Protein AF-A0A136KWH0-F1 (afdb_monomer)

Nearest PDB structures (foldseek):
  1o4s-assembly1_A  TM=8.564E-01  e=2.186E-01  Thermotoga maritima
  8wou-assembly1_B  TM=5.801E-01  e=2.553E-01  Legionella pneumophila

Sequence (49 aa):
MPARAHRLDLVPPYLFAEIARIKAEAVASGADVIDLGIGDPDLPTPQPV

Solvent-accessible surface area (backbone atoms only — not comparable to full-atom values): 3559 Å² total; per-residue (Å²): 131,84,81,83,65,72,74,65,77,71,59,72,83,67,73,62,57,58,56,51,51,56,51,50,52,40,50,73,72,69,49,91,78,86,82,83,86,67,90,69,77,90,68,79,83,79,80,85,130

pLDDT: mean 92.26, std 4.51, range [71.06, 97.88]

Structure (mmCIF, N/CA/C/O backbone):
data_AF-A0A136KWH0-F1
#
_entry.id   AF-A0A136KWH0-F1
#
loop_
_atom_site.group_PDB
_atom_site.id
_atom_site.type_symbol
_atom_site.label_atom_id
_atom_site.label_alt_id
_atom_site.label_comp_id
_atom_site.label_asym_id
_atom_site.label_entity_id
_atom_site.label_seq_id
_atom_site.pdbx_PDB_ins_code
_atom_site.Cartn_x
_atom_site.Cartn_y
_atom_site.Cartn_z
_atom_site.occupancy
_atom_site.B_iso_or_equiv
_atom_site.auth_seq_id
_atom_site.auth_comp_id
_atom_site.auth_asym_id
_atom_site.auth_atom_id
_atom_site.pdbx_PDB_model_num
ATOM 1 N N . MET A 1 1 ? 2.183 9.519 -34.410 1.00 71.06 1 MET A N 1
ATOM 2 C CA . MET A 1 1 ? 2.469 8.895 -33.102 1.00 71.06 1 MET A CA 1
ATOM 3 C C . MET A 1 1 ? 3.684 8.001 -33.275 1.00 71.06 1 MET A C 1
ATOM 5 O O . MET A 1 1 ? 3.654 7.194 -34.197 1.00 71.06 1 MET A O 1
ATOM 9 N N . PRO A 1 2 ? 4.765 8.178 -32.501 1.00 82.81 2 PRO A N 1
ATOM 10 C CA . PRO A 1 2 ? 5.912 7.278 -32.579 1.00 82.81 2 PRO A CA 1
ATOM 11 C C . PRO A 1 2 ? 5.503 5.852 -32.186 1.00 82.81 2 PRO A C 1
ATOM 13 O O . PRO A 1 2 ? 4.598 5.662 -31.372 1.00 82.81 2 PRO A O 1
ATOM 16 N N . ALA A 1 3 ? 6.161 4.856 -32.777 1.00 89.00 3 ALA A N 1
ATOM 17 C CA . ALA A 1 3 ? 5.964 3.459 -32.406 1.00 89.00 3 ALA A CA 1
ATOM 18 C C . ALA A 1 3 ? 6.433 3.204 -30.958 1.00 89.00 3 ALA A C 1
ATOM 20 O O . ALA A 1 3 ? 7.392 3.821 -30.486 1.00 89.00 3 ALA A O 1
ATOM 21 N N . ARG A 1 4 ? 5.756 2.289 -30.251 1.00 91.81 4 ARG A N 1
ATOM 22 C CA . ARG A 1 4 ? 6.094 1.881 -28.875 1.00 91.81 4 ARG A CA 1
ATOM 23 C C . ARG A 1 4 ? 7.487 1.232 -28.842 1.00 91.81 4 ARG A C 1
ATOM 25 O O . ARG A 1 4 ? 7.834 0.458 -29.728 1.00 91.81 4 ARG A O 1
ATOM 32 N N . ALA A 1 5 ? 8.287 1.532 -27.817 1.00 95.00 5 ALA A N 1
ATOM 33 C CA . ALA A 1 5 ? 9.619 0.947 -27.662 1.00 95.00 5 ALA A CA 1
ATOM 34 C C . ALA A 1 5 ? 9.540 -0.537 -27.261 1.00 95.00 5 ALA A C 1
ATOM 36 O O . ALA A 1 5 ? 8.889 -0.867 -26.273 1.00 95.00 5 ALA A O 1
ATOM 37 N N . HIS A 1 6 ? 10.279 -1.404 -27.959 1.00 9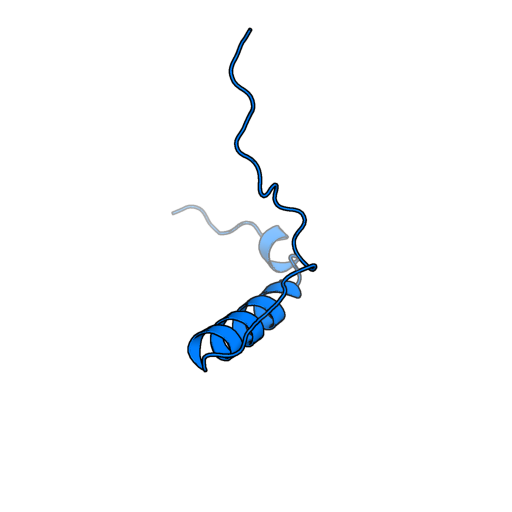4.62 6 HIS A N 1
ATOM 38 C CA . HIS A 1 6 ? 10.254 -2.859 -27.746 1.00 94.62 6 HIS A CA 1
ATOM 39 C C . HIS A 1 6 ? 10.632 -3.299 -26.319 1.00 94.62 6 HIS A C 1
ATOM 41 O O . HIS A 1 6 ? 10.082 -4.254 -25.785 1.00 94.62 6 HIS A O 1
ATOM 47 N N . ARG A 1 7 ? 11.509 -2.551 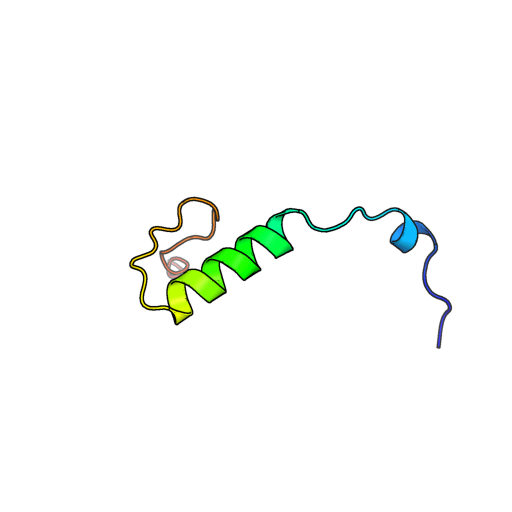-25.636 1.00 94.50 7 ARG A N 1
ATOM 48 C CA . ARG A 1 7 ? 11.899 -2.828 -24.239 1.00 94.50 7 ARG A CA 1
ATOM 49 C C . ARG A 1 7 ? 10.727 -2.842 -23.249 1.00 94.50 7 ARG A C 1
ATOM 51 O O . ARG A 1 7 ? 10.865 -3.397 -22.168 1.00 94.50 7 ARG A O 1
ATOM 58 N N . LEU A 1 8 ? 9.597 -2.221 -23.595 1.00 92.50 8 LEU A N 1
ATOM 59 C CA . LEU A 1 8 ? 8.407 -2.224 -22.745 1.00 92.50 8 LEU A CA 1
ATOM 60 C C . LEU A 1 8 ? 7.731 -3.599 -22.683 1.00 92.50 8 LEU A C 1
ATOM 62 O O . LEU A 1 8 ? 6.999 -3.849 -21.733 1.00 92.50 8 LEU A O 1
ATOM 66 N N . ASP A 1 9 ? 7.990 -4.482 -23.648 1.00 93.00 9 ASP A N 1
ATOM 67 C CA . ASP A 1 9 ? 7.475 -5.856 -23.646 1.00 93.00 9 ASP A CA 1
ATOM 68 C C . ASP A 1 9 ? 8.257 -6.765 -22.679 1.00 93.00 9 ASP A C 1
ATOM 70 O O . ASP A 1 9 ? 7.819 -7.868 -22.368 1.00 93.00 9 ASP A O 1
ATOM 74 N N . LEU A 1 10 ? 9.406 -6.295 -22.179 1.00 95.00 10 LEU A N 1
ATOM 75 C CA . LEU A 1 10 ? 10.265 -7.018 -21.236 1.00 95.00 10 LEU A CA 1
ATOM 76 C C . LEU A 1 10 ? 9.931 -6.716 -19.769 1.00 95.00 10 LEU A C 1
ATOM 78 O O . LEU A 1 10 ? 10.498 -7.341 -18.874 1.00 95.00 10 LEU A O 1
ATOM 82 N N . VAL A 1 11 ? 9.064 -5.735 -19.506 1.00 92.44 11 VAL A N 1
ATOM 83 C CA . VAL A 1 11 ? 8.701 -5.355 -18.138 1.00 92.44 11 VAL A CA 1
ATOM 84 C C . VAL A 1 11 ? 7.755 -6.420 -17.577 1.00 92.44 11 VAL A C 1
ATOM 86 O O . VAL A 1 11 ? 6.679 -6.621 -18.145 1.00 92.44 11 VAL A O 1
ATOM 89 N N . PRO A 1 12 ? 8.119 -7.113 -16.483 1.00 91.56 12 PRO A N 1
ATOM 90 C CA . PRO A 1 12 ? 7.249 -8.120 -15.897 1.00 91.56 12 PRO A CA 1
ATOM 91 C C . PRO A 1 12 ? 6.007 -7.472 -15.263 1.00 91.56 12 PRO A C 1
ATOM 93 O O . PRO A 1 12 ? 6.024 -6.283 -14.928 1.00 91.56 12 PRO A O 1
ATOM 96 N N . PRO A 1 13 ? 4.931 -8.247 -15.044 1.00 89.31 13 PRO A N 1
ATOM 97 C CA . PRO A 1 13 ? 3.774 -7.784 -14.290 1.00 89.31 13 PRO A CA 1
ATOM 98 C C . PRO A 1 13 ? 4.161 -7.239 -12.909 1.00 89.31 13 PRO A C 1
ATOM 100 O O . PRO A 1 13 ? 5.020 -7.793 -12.219 1.00 89.31 13 PRO A O 1
ATOM 103 N N . TYR A 1 14 ? 3.501 -6.157 -12.490 1.00 90.12 14 TYR A N 1
ATOM 104 C CA . TYR A 1 14 ? 3.755 -5.536 -11.194 1.00 90.12 14 TYR A CA 1
ATOM 105 C C . TYR A 1 14 ? 3.117 -6.359 -10.072 1.00 90.12 14 TYR A C 1
ATOM 107 O O . TYR A 1 14 ? 1.911 -6.290 -9.845 1.00 90.12 14 TYR A O 1
ATOM 115 N N . LEU A 1 15 ? 3.940 -7.130 -9.360 1.00 86.62 15 LEU A N 1
ATOM 116 C CA . LEU A 1 15 ? 3.506 -8.040 -8.295 1.00 86.62 15 LEU A CA 1
ATOM 117 C C . LEU A 1 15 ? 2.630 -7.356 -7.230 1.00 86.62 15 LEU A C 1
ATOM 119 O O . LEU A 1 15 ? 1.637 -7.922 -6.779 1.00 86.62 15 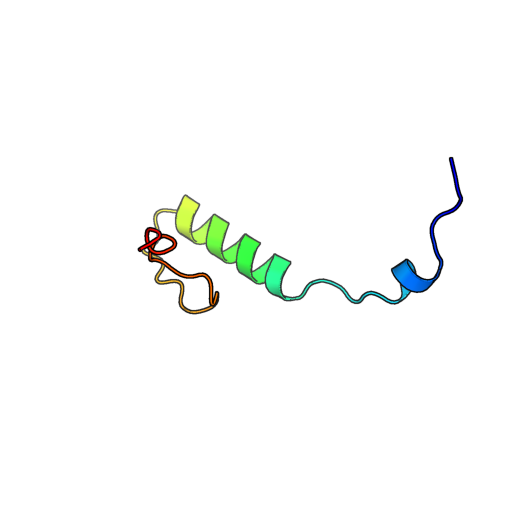LEU A O 1
ATOM 123 N N . PHE A 1 16 ? 2.969 -6.124 -6.849 1.00 89.88 16 PHE A N 1
ATOM 124 C CA . PHE A 1 16 ? 2.262 -5.409 -5.785 1.00 89.88 16 PHE A CA 1
ATOM 125 C C . PHE A 1 16 ? 0.898 -4.851 -6.214 1.00 89.88 16 PHE A C 1
ATOM 127 O O . PHE A 1 16 ? 0.125 -4.445 -5.348 1.00 89.88 16 PHE A O 1
ATOM 134 N N . ALA A 1 17 ? 0.559 -4.869 -7.512 1.00 90.69 17 ALA A N 1
ATOM 135 C CA . ALA A 1 17 ? -0.761 -4.446 -7.988 1.00 90.69 17 ALA A CA 1
ATOM 136 C C . ALA A 1 17 ? -1.881 -5.280 -7.354 1.00 90.69 17 ALA A C 1
ATOM 138 O O . ALA A 1 17 ? -2.903 -4.743 -6.932 1.00 90.69 17 ALA A O 1
ATOM 139 N N . GLU A 1 18 ? -1.666 -6.591 -7.246 1.00 90.44 18 GLU A N 1
ATOM 140 C CA . GLU A 1 18 ? -2.670 -7.504 -6.706 1.00 90.44 18 GLU A CA 1
ATOM 141 C C . GLU A 1 18 ? -2.823 -7.348 -5.189 1.00 90.44 18 GLU A C 1
ATOM 143 O O . GLU A 1 18 ? -3.936 -7.327 -4.668 1.00 90.44 18 GLU A O 1
ATOM 148 N N . ILE A 1 19 ? -1.711 -7.131 -4.480 1.00 91.94 19 ILE A N 1
ATOM 149 C CA . ILE A 1 19 ? -1.723 -6.834 -3.040 1.00 91.94 19 ILE A CA 1
ATOM 150 C C . ILE A 1 19 ? -2.484 -5.528 -2.779 1.00 91.94 19 ILE A C 1
ATOM 152 O O . ILE A 1 19 ? -3.305 -5.461 -1.866 1.00 91.94 19 ILE A O 1
ATOM 156 N N . ALA A 1 20 ? -2.261 -4.502 -3.606 1.00 92.50 20 ALA A N 1
ATOM 157 C CA . ALA A 1 20 ? -2.979 -3.237 -3.505 1.00 92.50 20 ALA A CA 1
ATOM 158 C C . ALA A 1 20 ? -4.491 -3.409 -3.731 1.00 92.50 20 ALA A C 1
ATOM 160 O O . ALA A 1 20 ? -5.278 -2.815 -2.993 1.00 92.50 20 ALA A O 1
ATOM 161 N N . ARG A 1 21 ? -4.898 -4.251 -4.694 1.00 93.75 21 ARG A N 1
ATOM 162 C CA . ARG A 1 21 ? -6.310 -4.575 -4.958 1.00 93.75 21 ARG A CA 1
ATOM 163 C C . ARG A 1 21 ? -6.969 -5.232 -3.745 1.00 93.75 21 ARG A C 1
ATOM 165 O O . ARG A 1 21 ? -7.992 -4.747 -3.273 1.00 93.75 21 ARG A O 1
ATOM 172 N N . ILE A 1 22 ? -6.352 -6.284 -3.207 1.00 93.50 22 ILE A N 1
ATOM 173 C CA . ILE A 1 22 ? -6.869 -7.021 -2.042 1.00 93.50 22 ILE A CA 1
ATOM 174 C C . ILE A 1 22 ? -6.960 -6.104 -0.816 1.00 93.50 22 ILE A C 1
ATOM 176 O O . ILE A 1 22 ? -7.967 -6.106 -0.109 1.00 93.50 22 ILE A O 1
ATOM 180 N N . LYS A 1 23 ? -5.935 -5.276 -0.584 1.00 94.69 23 LYS A N 1
ATOM 181 C CA . LYS A 1 23 ? -5.930 -4.283 0.496 1.00 94.69 23 LYS A CA 1
ATOM 182 C C . LYS A 1 23 ? -7.099 -3.304 0.363 1.00 94.69 23 LYS A C 1
ATOM 184 O O . LYS A 1 23 ? -7.794 -3.054 1.342 1.00 94.69 23 LYS A O 1
ATOM 189 N N . ALA A 1 24 ? -7.331 -2.771 -0.837 1.00 95.69 24 ALA A N 1
ATOM 190 C CA . ALA A 1 24 ? -8.421 -1.833 -1.090 1.00 95.69 24 ALA A CA 1
ATOM 191 C C . ALA A 1 24 ? -9.801 -2.466 -0.850 1.00 95.69 24 ALA A C 1
ATOM 193 O O . ALA A 1 24 ? -10.669 -1.829 -0.258 1.00 95.69 24 ALA A O 1
ATOM 194 N N . GLU A 1 25 ? -9.992 -3.725 -1.250 1.00 97.38 25 GLU A N 1
ATOM 195 C CA . GLU A 1 25 ? -11.224 -4.480 -0.992 1.00 97.38 25 GLU A CA 1
ATOM 196 C C . GLU A 1 25 ? -11.453 -4.711 0.506 1.00 97.38 25 GLU A C 1
ATOM 198 O O . GLU A 1 25 ? -12.559 -4.487 0.999 1.00 97.38 25 GLU A O 1
ATOM 203 N N . ALA A 1 26 ? -10.407 -5.082 1.250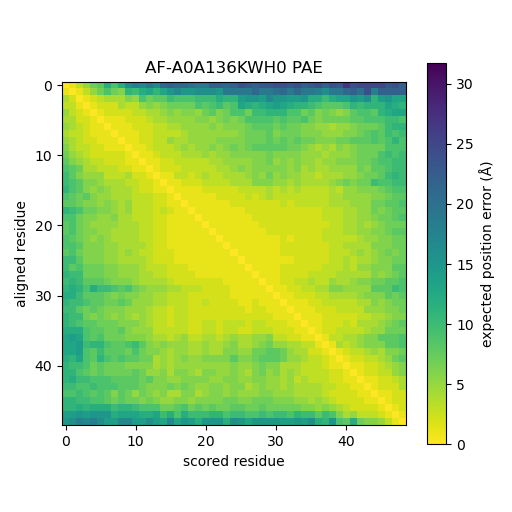 1.00 96.81 26 ALA A N 1
ATOM 204 C CA . ALA A 1 26 ? -10.485 -5.252 2.699 1.00 96.81 26 ALA A CA 1
ATOM 205 C C . ALA A 1 26 ? -10.879 -3.940 3.400 1.00 96.81 26 ALA A C 1
ATOM 207 O O . ALA A 1 26 ? -11.826 -3.924 4.190 1.00 96.81 26 ALA A O 1
ATOM 208 N N . VAL A 1 27 ? -10.231 -2.824 3.047 1.00 96.62 27 VAL A N 1
ATOM 209 C CA . VAL A 1 27 ? -10.567 -1.492 3.579 1.00 96.62 27 VAL A CA 1
ATOM 210 C C . VAL A 1 27 ? -12.010 -1.108 3.233 1.00 96.62 27 VAL A C 1
ATOM 212 O O . VAL A 1 27 ? -12.753 -0.665 4.106 1.00 96.62 27 VAL A O 1
ATOM 215 N N . ALA A 1 28 ? -12.449 -1.332 1.990 1.00 97.44 28 ALA A N 1
ATOM 216 C CA . ALA A 1 28 ? -13.820 -1.041 1.563 1.00 97.44 28 ALA A CA 1
ATOM 217 C C . ALA A 1 28 ? -14.870 -1.891 2.298 1.00 97.44 28 ALA A C 1
ATOM 219 O O . ALA A 1 28 ? -15.997 -1.441 2.499 1.00 97.44 28 ALA A O 1
ATOM 220 N N . SER A 1 29 ? -14.503 -3.101 2.729 1.00 97.88 29 SER A N 1
ATOM 221 C CA . SER A 1 29 ? -15.359 -3.971 3.545 1.00 97.88 29 SER A CA 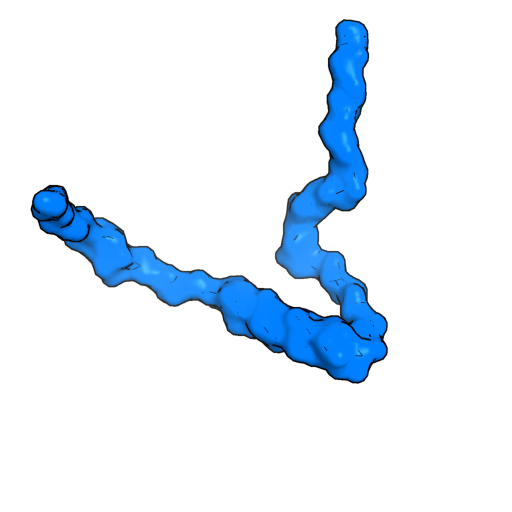1
ATOM 222 C C . SER A 1 29 ? -15.414 -3.585 5.031 1.00 97.88 29 SER A C 1
ATOM 224 O O . SER A 1 29 ? -16.131 -4.223 5.800 1.00 97.88 29 SER A O 1
ATOM 226 N N . GLY A 1 30 ? -14.686 -2.539 5.441 1.00 97.25 30 GLY A N 1
ATOM 227 C CA . GLY A 1 30 ? -14.639 -2.051 6.820 1.00 97.25 30 GLY A CA 1
ATOM 228 C C . GLY A 1 30 ? -13.650 -2.796 7.717 1.00 97.25 30 GLY A C 1
ATOM 229 O O . GLY A 1 30 ? -13.740 -2.679 8.938 1.00 97.25 30 GLY A O 1
ATOM 230 N N . ALA A 1 31 ? -12.721 -3.566 7.141 1.00 97.44 31 ALA A N 1
ATOM 231 C CA . ALA A 1 31 ? -11.649 -4.186 7.907 1.00 97.44 31 ALA A CA 1
ATOM 232 C C . ALA A 1 31 ? -10.662 -3.126 8.424 1.00 97.44 31 ALA A C 1
ATOM 234 O O . ALA A 1 31 ? -10.288 -2.205 7.696 1.00 97.44 31 ALA A O 1
ATOM 235 N N . ASP A 1 32 ? -10.206 -3.294 9.665 1.00 96.12 32 ASP A N 1
ATOM 236 C CA . ASP A 1 32 ? -9.112 -2.508 10.238 1.00 96.12 32 ASP A CA 1
ATOM 237 C C . ASP A 1 32 ? -7.772 -3.072 9.743 1.00 96.12 32 ASP A C 1
ATOM 239 O O . ASP A 1 32 ? -7.317 -4.131 10.186 1.00 96.12 32 ASP A O 1
ATOM 243 N N . VAL A 1 33 ? -7.190 -2.420 8.735 1.00 94.31 33 VAL A N 1
ATOM 244 C CA . VAL A 1 33 ? -5.993 -2.893 8.031 1.00 94.31 33 VAL A CA 1
ATOM 245 C C . VAL A 1 33 ? -4.770 -2.106 8.488 1.00 94.31 33 VAL A C 1
ATOM 247 O O . VAL A 1 33 ? -4.655 -0.912 8.224 1.00 94.31 33 VAL A O 1
ATOM 250 N N . ILE A 1 34 ? -3.806 -2.803 9.092 1.00 93.50 34 ILE A N 1
ATOM 251 C CA . ILE A 1 34 ? -2.477 -2.260 9.391 1.00 93.50 34 ILE A CA 1
ATOM 252 C C . ILE A 1 34 ? -1.557 -2.554 8.200 1.00 93.50 34 ILE A C 1
ATOM 254 O O . ILE A 1 34 ? -1.193 -3.706 7.958 1.00 93.50 34 ILE A O 1
ATOM 258 N N . ASP A 1 35 ? -1.187 -1.516 7.449 1.00 90.81 35 ASP A N 1
ATOM 259 C CA . ASP A 1 35 ? -0.296 -1.633 6.291 1.00 90.81 35 ASP A CA 1
ATOM 260 C C . ASP A 1 35 ? 1.166 -1.386 6.688 1.00 90.81 35 ASP A C 1
ATOM 262 O O . ASP A 1 35 ? 1.558 -0.267 7.002 1.00 90.81 35 ASP A O 1
ATOM 266 N N . LEU A 1 36 ? 1.968 -2.453 6.663 1.00 92.12 36 LEU A N 1
ATOM 267 C CA . LEU A 1 36 ? 3.419 -2.428 6.894 1.00 92.12 36 LEU A CA 1
ATOM 268 C C . LEU A 1 36 ? 4.206 -2.796 5.622 1.00 92.12 36 LEU A C 1
ATOM 270 O O . LEU A 1 36 ? 5.380 -3.156 5.698 1.00 92.12 36 LEU A O 1
ATOM 274 N N . GLY A 1 37 ? 3.545 -2.799 4.458 1.00 87.12 37 GLY A N 1
ATOM 275 C CA . GLY A 1 37 ? 4.117 -3.272 3.196 1.00 87.12 37 GLY A CA 1
ATOM 276 C C . GLY A 1 37 ? 4.743 -2.177 2.333 1.00 87.12 37 GLY A C 1
ATOM 277 O O . GLY A 1 37 ? 5.526 -2.489 1.436 1.00 87.12 37 GLY A O 1
ATOM 278 N N . ILE A 1 38 ? 4.405 -0.911 2.585 1.00 87.31 38 ILE A N 1
ATOM 279 C CA . ILE A 1 38 ? 4.890 0.244 1.825 1.00 87.31 38 ILE A CA 1
ATOM 280 C C . ILE A 1 38 ? 5.823 1.082 2.703 1.00 87.31 38 ILE A C 1
ATOM 282 O O . ILE A 1 38 ? 5.511 1.376 3.851 1.00 87.31 38 ILE A O 1
ATOM 286 N N . GLY A 1 39 ? 6.976 1.461 2.150 1.00 87.88 39 GLY A N 1
ATOM 287 C CA . GLY A 1 39 ? 7.993 2.275 2.826 1.00 87.88 39 GLY A CA 1
ATOM 288 C C . GLY A 1 39 ? 7.807 3.783 2.644 1.00 87.88 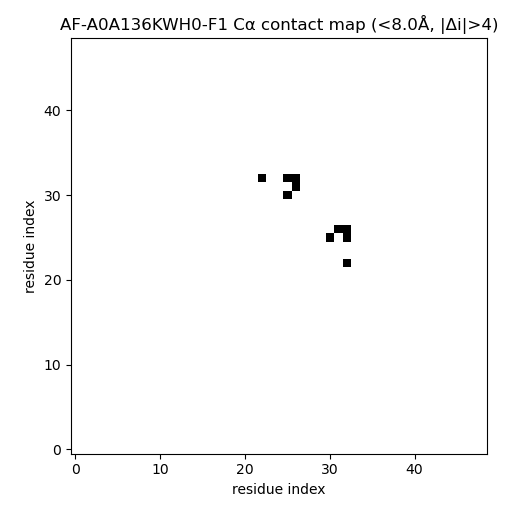39 GLY A C 1
ATOM 289 O O . GLY A 1 39 ? 8.797 4.513 2.678 1.00 87.88 39 GLY A O 1
ATOM 290 N N . ASP A 1 40 ? 6.580 4.235 2.383 1.00 89.25 40 ASP A N 1
ATOM 291 C CA . ASP A 1 40 ? 6.285 5.656 2.219 1.00 89.25 40 ASP A CA 1
ATOM 292 C C . ASP A 1 40 ? 6.362 6.346 3.589 1.00 89.25 40 ASP A C 1
ATOM 294 O O . ASP A 1 40 ? 5.828 5.815 4.567 1.00 89.25 40 ASP A O 1
ATOM 298 N N . PRO A 1 41 ? 7.016 7.516 3.693 1.00 91.25 41 PRO A N 1
ATOM 299 C CA . PRO A 1 4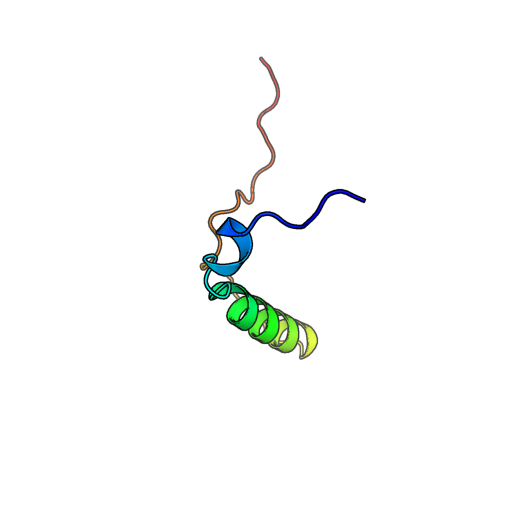1 ? 7.019 8.286 4.927 1.00 91.25 41 PRO A CA 1
ATOM 300 C C . PRO A 1 41 ? 5.594 8.662 5.341 1.00 91.25 41 PRO A C 1
ATOM 302 O O . PRO A 1 41 ? 4.810 9.162 4.536 1.00 91.25 41 PRO A O 1
ATOM 305 N N . ASP A 1 42 ? 5.285 8.470 6.616 1.00 91.69 42 ASP A N 1
ATOM 306 C CA . ASP A 1 42 ? 4.052 8.930 7.253 1.00 91.69 42 ASP A CA 1
ATOM 307 C C . ASP A 1 42 ? 4.129 10.415 7.648 1.00 91.69 42 ASP A C 1
ATOM 309 O O . ASP A 1 42 ? 3.113 11.110 7.720 1.00 91.69 42 ASP A O 1
ATOM 313 N N . LEU A 1 43 ? 5.344 10.917 7.881 1.00 94.06 43 LEU A N 1
ATOM 314 C CA . LEU A 1 43 ? 5.608 12.299 8.268 1.00 94.06 43 LEU A CA 1
ATOM 315 C C . LEU A 1 43 ? 5.828 13.218 7.052 1.00 94.06 43 LEU A C 1
ATOM 317 O O . LEU A 1 43 ? 6.418 12.804 6.051 1.00 94.06 43 LEU A O 1
ATOM 321 N N . PRO A 1 44 ? 5.416 14.499 7.136 1.00 94.25 44 PRO A N 1
ATOM 322 C CA . PRO A 1 44 ? 5.669 15.471 6.080 1.00 94.25 44 PRO A CA 1
ATOM 323 C C . PRO A 1 44 ? 7.162 15.792 5.949 1.00 94.25 44 PRO A C 1
ATOM 325 O O . PRO A 1 44 ? 7.936 15.687 6.904 1.00 94.25 44 PRO A O 1
ATOM 328 N N . THR A 1 45 ? 7.551 16.272 4.768 1.00 95.62 45 THR A N 1
ATOM 329 C CA . THR A 1 45 ? 8.895 16.808 4.529 1.00 95.62 45 THR A CA 1
ATOM 330 C C . THR A 1 45 ? 9.222 17.910 5.550 1.00 95.62 45 THR A C 1
ATOM 332 O O . THR A 1 45 ? 8.398 18.811 5.741 1.00 95.62 45 THR A O 1
ATOM 335 N N . PRO A 1 46 ? 10.407 17.884 6.193 1.00 95.50 46 PRO A N 1
ATOM 336 C CA . PRO A 1 46 ? 10.822 18.925 7.131 1.00 95.50 46 PRO A CA 1
ATOM 337 C C . PRO A 1 46 ? 10.797 20.328 6.514 1.00 95.50 46 PRO A C 1
ATOM 339 O O . PRO A 1 46 ? 11.040 20.493 5.315 1.00 95.50 46 PRO A O 1
ATOM 342 N N . GLN A 1 47 ? 10.546 21.349 7.340 1.00 96.38 47 GLN A N 1
ATOM 343 C CA . GLN A 1 47 ? 10.646 22.735 6.883 1.00 96.38 47 GLN A CA 1
ATOM 344 C C . GLN A 1 47 ? 12.115 23.134 6.654 1.00 96.38 47 GLN A C 1
ATOM 346 O O . GLN A 1 47 ? 12.990 22.647 7.376 1.00 96.38 47 GLN A O 1
ATOM 351 N N . PRO A 1 48 ? 12.397 24.009 5.670 1.00 92.12 48 PRO A N 1
ATOM 352 C CA . PRO A 1 48 ? 13.724 24.592 5.499 1.0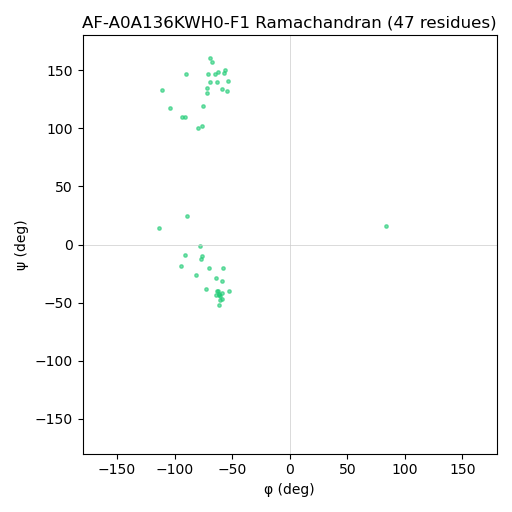0 92.12 48 PRO A CA 1
ATOM 353 C C . PRO A 1 48 ? 14.18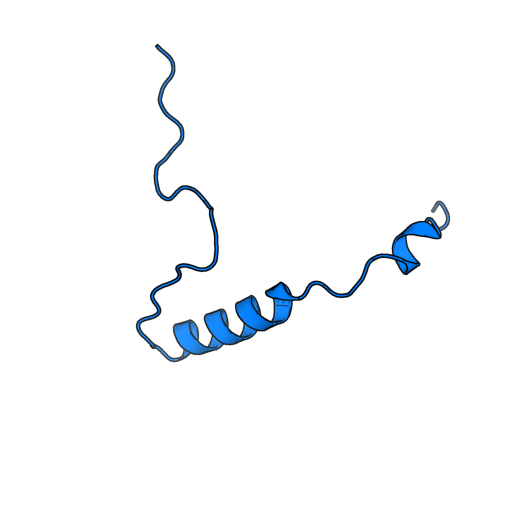1 25.326 6.766 1.00 92.12 48 PRO A C 1
ATOM 355 O O . PRO A 1 48 ? 13.352 25.891 7.483 1.00 92.12 48 PRO A O 1
ATOM 358 N N . VAL A 1 49 ? 15.493 25.316 7.015 1.00 88.19 49 VAL A N 1
ATOM 359 C CA . VAL A 1 49 ? 16.143 26.107 8.076 1.00 88.19 49 VAL A CA 1
ATOM 360 C C . VAL A 1 49 ? 16.360 27.555 7.664 1.00 88.19 49 VAL A C 1
ATOM 362 O O . VAL A 1 49 ? 16.617 27.791 6.460 1.00 88.19 49 VAL A O 1
#

Mean predicted aligned error: 5.55 Å

Secondary structure (DSSP, 8-state):
-PPPPGGGGGPPP-THHHHHHHHHHHHHTT------S----SSPPPPP-

Foldseek 3Di:
DDDDDPCVVVDDDDPCVVVVVVVVVCVVVVHPDDDPPDPDDPDDDDDDD

Radius of gyration: 17.9 Å; Cα contacts (8 Å, |Δi|>4): 5; chains: 1; bounding box: 32×34×43 Å